Protein AF-A0A2I0TZT2-F1 (afdb_monomer_lite)

Structure (mmCIF, N/CA/C/O backbone):
data_AF-A0A2I0TZT2-F1
#
_entry.id   AF-A0A2I0TZT2-F1
#
loop_
_atom_site.group_PDB
_atom_site.id
_atom_site.type_symbol
_atom_site.label_atom_id
_atom_site.label_alt_id
_atom_site.label_comp_id
_atom_site.label_asym_id
_atom_site.label_entity_id
_atom_site.label_seq_id
_atom_site.pdbx_PDB_ins_code
_atom_site.Cartn_x
_atom_site.Cartn_y
_atom_site.Cartn_z
_atom_site.occupancy
_atom_site.B_iso_or_equiv
_atom_site.auth_seq_id
_atom_site.auth_comp_id
_atom_site.auth_asym_id
_atom_site.auth_atom_id
_atom_site.pdbx_PDB_model_num
ATOM 1 N N . MET A 1 1 ? -6.867 1.618 15.550 1.00 61.16 1 MET A N 1
ATOM 2 C CA . MET A 1 1 ? -5.486 1.141 15.367 1.00 61.16 1 MET A CA 1
ATOM 3 C C . MET A 1 1 ? -5.404 -0.245 15.937 1.00 61.16 1 MET A C 1
ATOM 5 O O . MET A 1 1 ? -4.875 -0.448 17.024 1.00 61.16 1 MET A O 1
ATOM 9 N N . SER A 1 2 ? -5.965 -1.193 15.195 1.00 72.50 2 SER A N 1
ATOM 10 C CA . SER A 1 2 ? -5.636 -2.589 15.431 1.00 72.50 2 SER A CA 1
ATOM 11 C C . SER A 1 2 ? -4.178 -2.839 15.019 1.00 72.50 2 SER A C 1
ATOM 13 O O . SER A 1 2 ? -3.725 -2.368 13.969 1.00 72.50 2 SER A O 1
ATOM 15 N N . GLN A 1 3 ? -3.441 -3.601 15.829 1.00 78.50 3 GLN A N 1
ATOM 16 C CA . GLN A 1 3 ? -2.076 -4.053 15.536 1.00 78.50 3 GLN A CA 1
ATOM 17 C C . GLN A 1 3 ? -1.976 -4.732 14.162 1.00 78.50 3 GLN A C 1
ATOM 19 O O . GLN A 1 3 ? -0.970 -4.608 13.463 1.00 78.50 3 GLN A O 1
ATOM 24 N N . GLN A 1 4 ? -3.056 -5.379 13.737 1.00 74.38 4 GLN A N 1
ATOM 25 C CA . GLN A 1 4 ? -3.124 -6.070 12.463 1.00 74.38 4 GLN A CA 1
ATOM 26 C C . GLN A 1 4 ? -3.133 -5.098 11.269 1.00 74.38 4 GLN A C 1
ATOM 28 O O . GLN A 1 4 ? -2.410 -5.307 10.296 1.00 74.38 4 GLN A O 1
ATOM 33 N N . CYS A 1 5 ? -3.854 -3.973 11.367 1.00 73.44 5 CYS A N 1
ATOM 34 C CA . CYS A 1 5 ? -3.855 -2.938 10.324 1.00 73.44 5 CYS A CA 1
ATOM 35 C C . CYS A 1 5 ? -2.471 -2.293 10.164 1.00 73.44 5 CYS A C 1
ATOM 37 O O . CYS A 1 5 ? -2.030 -2.025 9.045 1.00 73.44 5 CYS A O 1
ATOM 39 N N . ALA A 1 6 ? -1.745 -2.107 11.271 1.00 79.88 6 ALA A N 1
ATOM 40 C CA . ALA A 1 6 ? -0.375 -1.603 11.241 1.00 79.88 6 ALA A CA 1
ATOM 41 C C . ALA A 1 6 ? 0.585 -2.572 10.525 1.00 79.88 6 ALA A C 1
ATOM 43 O O . ALA A 1 6 ? 1.405 -2.144 9.709 1.00 79.88 6 ALA A O 1
ATOM 44 N N . GLN A 1 7 ? 0.470 -3.876 10.795 1.00 82.06 7 GLN A N 1
ATOM 45 C CA . GLN A 1 7 ? 1.292 -4.913 10.164 1.00 82.06 7 GLN A CA 1
ATOM 46 C C . GLN A 1 7 ? 1.024 -5.020 8.658 1.00 82.06 7 GLN A C 1
ATOM 48 O O . GLN A 1 7 ? 1.968 -5.025 7.866 1.00 82.06 7 GLN A O 1
ATOM 53 N N . VAL A 1 8 ? -0.248 -5.018 8.254 1.00 78.12 8 VAL A N 1
ATOM 54 C CA . VAL A 1 8 ? -0.655 -5.058 6.840 1.00 78.12 8 VAL A CA 1
ATOM 55 C C . VAL A 1 8 ? -0.188 -3.806 6.103 1.00 78.12 8 VAL A C 1
ATOM 57 O O . VAL A 1 8 ? 0.407 -3.904 5.029 1.00 78.12 8 VAL A O 1
ATOM 60 N N . ALA A 1 9 ? -0.371 -2.622 6.692 1.00 81.12 9 ALA A N 1
ATOM 61 C CA . ALA A 1 9 ? 0.118 -1.386 6.093 1.00 81.12 9 ALA A CA 1
ATOM 62 C C . ALA A 1 9 ? 1.646 -1.386 5.955 1.00 81.12 9 ALA A C 1
ATOM 64 O O . ALA A 1 9 ? 2.172 -0.898 4.953 1.00 81.12 9 ALA A O 1
ATOM 65 N N . LYS A 1 10 ? 2.377 -1.950 6.922 1.00 85.00 10 LYS A N 1
ATOM 66 C CA . LYS A 1 10 ? 3.834 -2.103 6.832 1.00 85.00 10 LYS A CA 1
ATOM 67 C C . LYS A 1 10 ? 4.221 -3.025 5.671 1.00 85.00 10 LYS A C 1
ATOM 69 O O . LYS A 1 10 ? 5.021 -2.611 4.836 1.00 85.00 10 LYS A O 1
ATOM 74 N N . ALA A 1 11 ? 3.604 -4.203 5.563 1.00 83.19 11 ALA A N 1
ATOM 75 C CA . ALA A 1 11 ? 3.848 -5.146 4.469 1.00 83.19 11 ALA A CA 1
ATOM 76 C C . ALA A 1 11 ? 3.529 -4.534 3.094 1.00 83.19 11 ALA A C 1
ATOM 78 O O . ALA A 1 11 ? 4.342 -4.608 2.172 1.00 83.19 11 ALA A O 1
ATOM 79 N N . ALA A 1 12 ? 2.392 -3.845 2.973 1.00 82.38 12 ALA A N 1
ATOM 80 C CA . ALA A 1 12 ? 1.993 -3.179 1.740 1.00 82.38 12 ALA A CA 1
ATOM 81 C C . ALA A 1 12 ? 2.954 -2.047 1.346 1.00 82.38 12 ALA A C 1
ATOM 83 O O . ALA A 1 12 ? 3.325 -1.929 0.179 1.00 82.38 12 ALA A O 1
ATOM 84 N N . ASN A 1 13 ? 3.423 -1.242 2.305 1.00 83.75 13 ASN A N 1
ATOM 85 C CA . ASN A 1 13 ? 4.428 -0.214 2.027 1.00 83.75 13 ASN A CA 1
ATOM 86 C C . ASN A 1 13 ? 5.780 -0.824 1.613 1.00 83.75 13 ASN A C 1
ATOM 88 O O . ASN A 1 13 ? 6.422 -0.293 0.707 1.00 83.75 13 ASN A O 1
ATOM 92 N N . SER A 1 14 ? 6.198 -1.940 2.217 1.00 84.38 14 SER A N 1
ATOM 93 C CA . SER A 1 14 ? 7.405 -2.671 1.805 1.00 84.38 14 SER A CA 1
ATOM 94 C C . SER A 1 14 ? 7.284 -3.232 0.384 1.00 84.38 14 SER A C 1
ATOM 96 O O . SER A 1 14 ? 8.217 -3.086 -0.406 1.00 84.38 14 SER A O 1
ATOM 98 N N . MET A 1 15 ? 6.128 -3.795 0.016 1.00 80.12 15 MET A N 1
ATOM 99 C CA . MET A 1 15 ? 5.862 -4.244 -1.357 1.00 80.12 15 MET A CA 1
ATOM 100 C C . MET A 1 15 ? 5.884 -3.079 -2.350 1.00 80.12 15 MET A C 1
ATOM 102 O O . MET A 1 15 ? 6.535 -3.171 -3.387 1.00 80.12 15 MET A O 1
ATOM 106 N N . LEU A 1 16 ? 5.250 -1.950 -2.014 1.00 79.31 16 LEU A N 1
ATOM 107 C CA . LEU A 1 16 ? 5.287 -0.744 -2.847 1.00 79.31 16 LEU A CA 1
ATOM 108 C C . LEU A 1 16 ? 6.717 -0.223 -3.048 1.00 79.31 16 LEU A C 1
ATOM 110 O O . LEU A 1 16 ? 7.068 0.196 -4.151 1.00 79.31 16 LEU A O 1
ATOM 114 N N . ALA A 1 17 ? 7.557 -0.269 -2.012 1.00 83.38 17 ALA A N 1
ATOM 115 C CA . ALA A 1 17 ? 8.965 0.104 -2.122 1.00 83.38 17 ALA A CA 1
ATOM 116 C C . ALA A 1 17 ? 9.752 -0.866 -3.020 1.00 83.38 17 ALA A C 1
ATOM 118 O O . ALA A 1 17 ? 10.528 -0.415 -3.861 1.00 83.38 17 ALA A O 1
ATOM 119 N N . CYS A 1 18 ? 9.515 -2.176 -2.893 1.00 79.69 18 CYS A N 1
ATOM 120 C CA . CYS A 1 18 ? 10.120 -3.200 -3.749 1.00 79.69 18 CYS A CA 1
ATOM 121 C C . CYS A 1 18 ? 9.736 -3.011 -5.224 1.00 79.69 18 CYS A C 1
ATOM 123 O O . CYS A 1 18 ? 10.602 -3.029 -6.100 1.00 79.69 18 CYS A O 1
ATOM 125 N N . ILE A 1 19 ? 8.459 -2.734 -5.499 1.00 73.81 19 ILE A N 1
ATOM 126 C CA . ILE A 1 19 ? 7.960 -2.438 -6.847 1.00 73.81 19 ILE A CA 1
ATOM 127 C C . ILE A 1 19 ? 8.630 -1.182 -7.394 1.00 73.81 19 ILE A C 1
ATOM 129 O O . ILE A 1 19 ? 9.161 -1.210 -8.498 1.00 73.81 19 ILE A O 1
ATOM 133 N N . ARG A 1 20 ? 8.682 -0.097 -6.614 1.00 75.12 20 ARG A N 1
ATOM 134 C CA . ARG A 1 20 ? 9.347 1.146 -7.027 1.00 75.12 20 ARG A CA 1
ATOM 135 C C . ARG A 1 20 ? 10.825 0.930 -7.365 1.00 75.12 20 ARG A C 1
ATOM 137 O O . ARG A 1 20 ? 11.309 1.492 -8.339 1.00 75.12 20 ARG A O 1
ATOM 144 N N . ASN A 1 21 ? 11.534 0.123 -6.581 1.00 77.00 21 ASN A N 1
ATOM 145 C CA . ASN A 1 21 ? 12.937 -0.194 -6.848 1.00 77.00 21 ASN A CA 1
ATOM 146 C C . ASN A 1 21 ? 13.081 -1.107 -8.075 1.00 77.00 21 ASN A C 1
ATOM 148 O O . ASN A 1 21 ? 13.997 -0.929 -8.869 1.00 77.00 21 ASN A O 1
ATOM 152 N N . SER A 1 22 ? 12.141 -2.032 -8.273 1.00 69.56 22 SER A N 1
ATOM 153 C CA . SER A 1 22 ? 12.079 -2.875 -9.470 1.00 69.56 22 SER A CA 1
ATOM 154 C C . SER A 1 22 ? 11.763 -2.059 -10.724 1.00 69.56 22 SER A C 1
ATOM 156 O O . SER A 1 22 ? 12.270 -2.375 -11.787 1.00 69.56 22 SER A O 1
ATOM 158 N N . MET A 1 23 ? 11.001 -0.965 -10.621 1.00 64.25 23 MET A N 1
ATOM 159 C CA . MET A 1 23 ? 10.774 -0.024 -11.731 1.00 64.25 23 MET A CA 1
ATOM 160 C C . MET A 1 23 ? 12.040 0.710 -12.163 1.00 64.25 23 MET A C 1
ATOM 162 O O . MET A 1 23 ? 12.124 1.133 -13.311 1.00 64.25 23 MET A O 1
ATOM 166 N N . ALA A 1 24 ? 13.011 0.876 -11.264 1.00 67.44 24 ALA A N 1
ATOM 167 C CA . ALA A 1 24 ? 14.302 1.451 -11.618 1.00 67.44 24 ALA A CA 1
ATOM 168 C C . ALA A 1 24 ? 15.206 0.443 -12.352 1.00 67.44 24 ALA A C 1
ATOM 170 O O . ALA A 1 24 ? 16.127 0.863 -13.044 1.00 67.44 24 ALA A O 1
ATOM 171 N N . SER A 1 25 ? 14.956 -0.867 -12.211 1.00 67.19 25 SER A N 1
ATOM 172 C CA . SER A 1 25 ? 15.820 -1.934 -12.738 1.00 67.19 25 SER A CA 1
ATOM 173 C C . SER A 1 25 ? 15.190 -2.817 -13.823 1.00 67.19 25 SER A C 1
ATOM 175 O O . SER A 1 25 ? 15.921 -3.498 -14.538 1.00 67.19 25 SER A O 1
ATOM 177 N N . ARG A 1 26 ? 13.858 -2.840 -13.968 1.00 64.81 26 ARG A N 1
ATOM 178 C CA . ARG A 1 26 ? 13.112 -3.703 -14.902 1.00 64.81 26 ARG A CA 1
ATOM 179 C C . ARG A 1 26 ? 12.052 -2.948 -15.703 1.00 64.81 26 ARG A C 1
ATOM 181 O O . ARG A 1 26 ? 11.585 -1.882 -15.306 1.00 64.81 26 ARG A O 1
ATOM 188 N N . SER A 1 27 ? 11.665 -3.535 -16.840 1.00 64.50 27 SER A N 1
ATOM 189 C CA . SER A 1 27 ? 10.750 -2.925 -17.804 1.00 64.50 27 SER A CA 1
ATOM 190 C C . SER A 1 27 ? 9.303 -2.854 -17.302 1.00 64.50 27 SER A C 1
ATOM 192 O O . SER A 1 27 ? 8.808 -3.696 -16.543 1.00 64.50 27 SER A O 1
ATOM 194 N N . ARG A 1 28 ? 8.615 -1.797 -17.737 1.00 65.25 28 ARG A N 1
ATOM 195 C CA . ARG A 1 28 ? 7.265 -1.417 -17.305 1.00 65.25 28 ARG A CA 1
ATOM 196 C C . ARG A 1 28 ? 6.218 -2.491 -17.594 1.00 65.25 28 ARG A C 1
ATOM 198 O O . ARG A 1 28 ? 5.242 -2.597 -16.849 1.00 65.25 28 ARG A O 1
ATOM 205 N N . GLU A 1 29 ? 6.440 -3.285 -18.642 1.00 64.62 29 GLU A N 1
ATOM 206 C CA . GLU A 1 29 ? 5.521 -4.332 -19.090 1.00 64.62 29 GLU A CA 1
ATOM 207 C C . GLU A 1 29 ? 5.433 -5.502 -18.105 1.00 64.62 29 GLU A C 1
ATOM 209 O O . GLU A 1 29 ? 4.408 -6.170 -18.056 1.00 64.62 29 GLU A O 1
ATOM 214 N N . VAL A 1 30 ? 6.461 -5.731 -17.280 1.00 67.00 30 VAL A N 1
ATOM 215 C CA . VAL A 1 30 ? 6.449 -6.796 -16.259 1.00 67.00 30 VAL A CA 1
ATOM 216 C C . VAL A 1 30 ? 5.847 -6.298 -14.944 1.00 67.00 30 VAL A C 1
ATOM 218 O O . VAL A 1 30 ? 5.214 -7.050 -14.204 1.00 67.00 30 VAL A O 1
ATOM 221 N N . ILE A 1 31 ? 5.993 -5.004 -14.657 1.00 70.44 31 ILE A N 1
ATOM 222 C CA . ILE A 1 31 ? 5.621 -4.424 -13.363 1.00 70.44 31 ILE A CA 1
ATOM 223 C C . ILE A 1 31 ? 4.123 -4.144 -13.259 1.00 70.44 31 ILE A C 1
ATOM 225 O O . ILE A 1 31 ? 3.535 -4.384 -12.204 1.00 70.44 31 ILE A O 1
ATOM 229 N N . MET A 1 32 ? 3.485 -3.676 -14.334 1.00 69.75 32 MET A N 1
ATOM 230 C CA . MET A 1 32 ? 2.041 -3.405 -14.325 1.00 69.75 32 MET A CA 1
ATOM 231 C C . MET A 1 32 ? 1.175 -4.657 -14.097 1.00 69.75 32 MET A C 1
ATOM 233 O O . MET A 1 32 ? 0.271 -4.602 -13.250 1.00 69.75 32 MET A O 1
ATOM 237 N N . PRO A 1 33 ? 1.442 -5.798 -14.765 1.00 73.75 33 PRO A N 1
ATOM 238 C CA . PRO A 1 33 ? 0.739 -7.047 -14.485 1.00 73.75 33 PRO A CA 1
ATOM 239 C C . PRO A 1 33 ? 0.996 -7.541 -13.061 1.00 73.75 33 PRO A C 1
ATOM 241 O O . PRO A 1 33 ? 0.060 -7.933 -12.370 1.00 73.75 33 PRO A O 1
ATOM 244 N 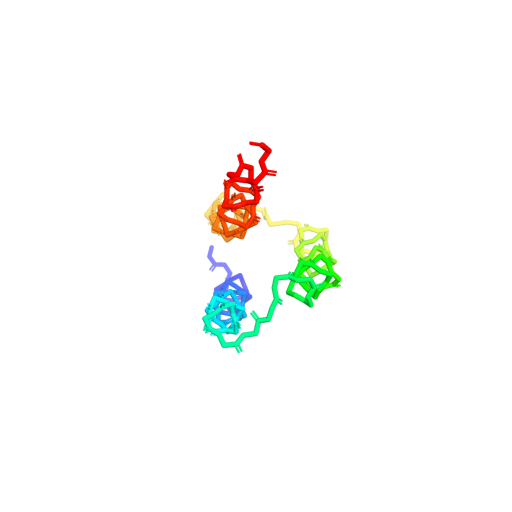N . MET A 1 34 ? 2.242 -7.452 -12.585 1.00 71.94 34 MET A N 1
ATOM 245 C CA . MET A 1 34 ? 2.629 -7.908 -11.249 1.00 71.94 34 MET A CA 1
ATOM 246 C C . MET A 1 34 ? 1.964 -7.083 -10.134 1.00 71.94 34 MET A C 1
ATOM 248 O O . MET A 1 34 ? 1.456 -7.645 -9.165 1.00 71.94 34 MET A O 1
ATOM 252 N N . TYR A 1 35 ? 1.889 -5.758 -10.293 1.00 72.06 35 TYR A N 1
ATOM 253 C CA . TYR A 1 35 ? 1.147 -4.877 -9.388 1.00 72.06 35 TYR A CA 1
ATOM 254 C C . TYR A 1 35 ? -0.346 -5.237 -9.362 1.00 72.06 35 TYR A C 1
ATOM 256 O O . TYR A 1 35 ? -0.924 -5.403 -8.288 1.00 72.06 35 TYR A O 1
ATOM 264 N N . SER A 1 36 ? -0.970 -5.397 -10.532 1.00 71.44 36 SER A N 1
ATOM 265 C CA . SER A 1 36 ? -2.407 -5.683 -10.620 1.00 71.44 36 SER A CA 1
ATOM 266 C C . SER A 1 36 ? -2.764 -7.062 -10.066 1.00 71.44 36 SER A C 1
ATOM 268 O O . SER A 1 36 ? -3.796 -7.196 -9.414 1.00 71.44 36 SER A O 1
ATOM 270 N N . ALA A 1 37 ? -1.909 -8.064 -10.277 1.00 77.00 37 ALA A N 1
ATOM 271 C CA . ALA A 1 37 ? -2.130 -9.430 -9.815 1.00 77.00 37 ALA A CA 1
ATOM 272 C C . ALA A 1 37 ? -1.890 -9.612 -8.308 1.00 77.00 37 ALA A C 1
ATOM 274 O O . ALA A 1 37 ? 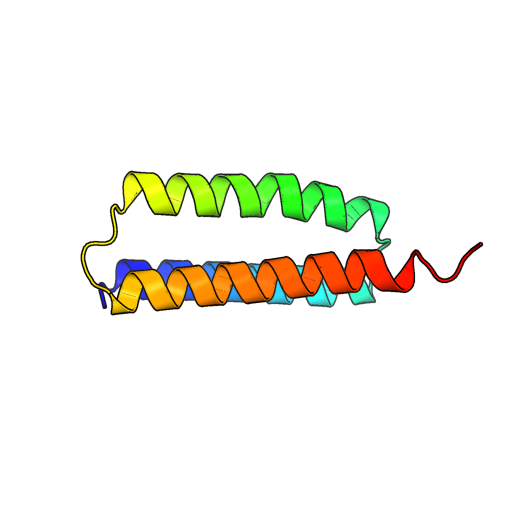-2.544 -10.447 -7.696 1.00 77.00 37 ALA A O 1
ATOM 275 N N . LEU A 1 38 ? -0.975 -8.851 -7.694 1.00 71.81 38 LEU A N 1
ATOM 276 C CA . LEU A 1 38 ? -0.633 -9.027 -6.275 1.00 71.81 38 LEU A CA 1
ATOM 277 C C . LEU A 1 38 ? -1.333 -8.025 -5.356 1.00 71.81 38 LEU A C 1
ATOM 279 O O . LEU A 1 38 ? -1.899 -8.410 -4.336 1.00 71.81 38 LEU A O 1
ATOM 283 N N . LEU A 1 39 ? -1.311 -6.732 -5.690 1.00 71.06 39 LEU A N 1
ATOM 284 C CA . LEU A 1 39 ? -1.808 -5.693 -4.781 1.00 71.06 39 LEU A CA 1
ATOM 285 C C . LEU A 1 39 ? -3.329 -5.565 -4.804 1.00 71.06 39 LEU A C 1
ATOM 287 O O . LEU A 1 39 ? -3.924 -5.287 -3.763 1.00 71.06 3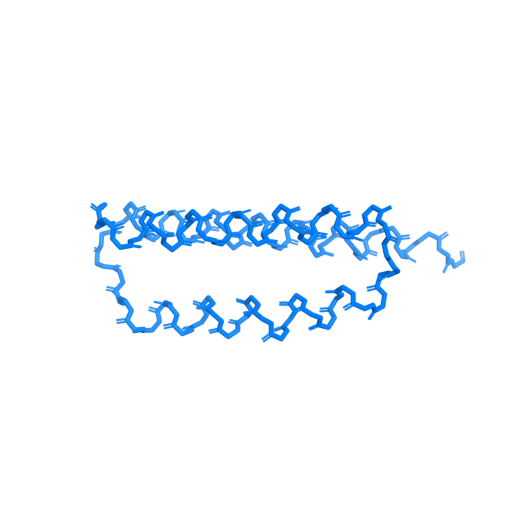9 LEU A O 1
ATOM 291 N N . ARG A 1 40 ? -3.963 -5.775 -5.962 1.00 73.94 40 ARG A N 1
ATOM 292 C CA . ARG A 1 40 ? -5.418 -5.633 -6.114 1.00 73.94 40 ARG A CA 1
ATOM 293 C C . ARG A 1 40 ? -6.184 -6.694 -5.310 1.00 73.94 40 ARG A C 1
ATOM 295 O O . ARG A 1 40 ? -7.009 -6.289 -4.492 1.00 73.94 40 ARG A O 1
ATOM 302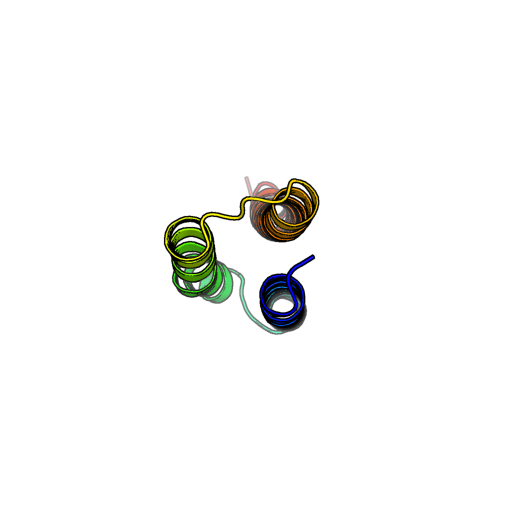 N N . PRO A 1 41 ? -5.853 -8.001 -5.402 1.00 73.06 41 PRO A N 1
ATOM 303 C CA . PRO A 1 41 ? -6.525 -9.022 -4.600 1.00 73.06 41 PRO A CA 1
ATOM 304 C C . PRO A 1 41 ? -6.216 -8.880 -3.113 1.00 73.06 41 PRO A C 1
ATOM 306 O O . PRO A 1 41 ? -7.100 -9.066 -2.285 1.00 73.06 41 PRO A O 1
ATOM 309 N N . TYR A 1 42 ? -4.981 -8.501 -2.764 1.00 69.62 42 TYR A N 1
ATOM 310 C CA . TYR A 1 42 ? -4.581 -8.332 -1.369 1.00 69.62 42 TYR A CA 1
ATOM 311 C C . TYR A 1 42 ? -5.361 -7.200 -0.693 1.00 69.62 42 TYR A C 1
ATOM 313 O O . TYR A 1 42 ? -5.896 -7.382 0.395 1.00 69.62 42 TYR A O 1
ATOM 321 N N . LEU A 1 43 ? -5.495 -6.047 -1.354 1.00 68.38 43 LEU A N 1
ATOM 322 C CA . LEU A 1 43 ? -6.243 -4.914 -0.808 1.00 68.38 43 LEU A CA 1
ATOM 323 C C . LEU A 1 43 ? -7.755 -5.175 -0.774 1.00 68.38 43 LEU A C 1
ATOM 325 O O . LEU A 1 43 ? -8.393 -4.843 0.222 1.00 68.38 43 LEU A O 1
ATOM 329 N N . GLU A 1 44 ? -8.332 -5.792 -1.809 1.00 71.25 44 GLU A N 1
ATOM 330 C CA . GLU A 1 44 ? -9.767 -6.116 -1.842 1.00 71.25 44 GLU A CA 1
ATOM 331 C C . GLU A 1 44 ? -10.151 -7.200 -0.827 1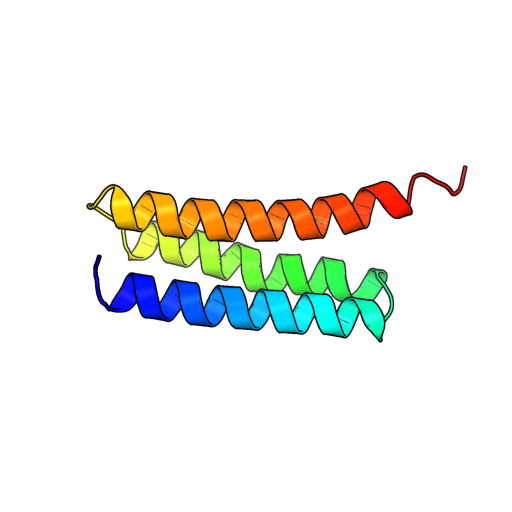.00 71.25 44 GLU A C 1
ATOM 333 O O . GLU A 1 44 ? -11.168 -7.068 -0.140 1.00 71.2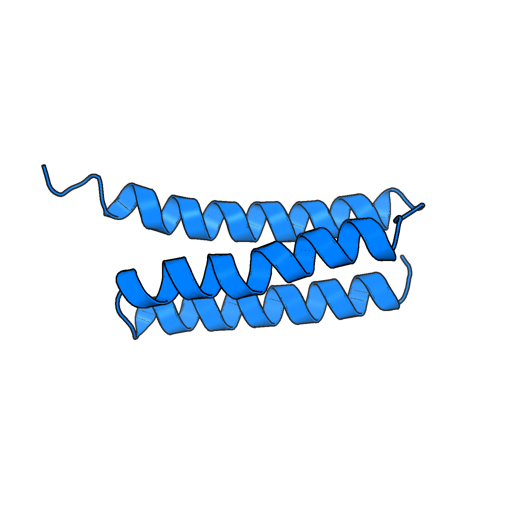5 44 GLU A O 1
ATOM 338 N N . TYR A 1 45 ? -9.319 -8.236 -0.673 1.00 69.38 45 TYR A N 1
ATOM 339 C CA . TYR A 1 45 ? -9.496 -9.254 0.362 1.00 69.38 45 TYR A CA 1
ATOM 340 C C . TYR A 1 45 ? -9.345 -8.648 1.758 1.00 69.38 45 TYR A C 1
ATOM 342 O O . TYR A 1 45 ? -10.179 -8.891 2.630 1.00 69.38 45 TYR A O 1
ATOM 350 N N . CYS A 1 46 ? -8.331 -7.800 1.967 1.00 68.19 46 CYS A N 1
ATOM 351 C CA . CYS A 1 46 ? -8.131 -7.133 3.247 1.00 68.19 46 CYS A CA 1
ATOM 352 C C . CYS A 1 46 ? -9.321 -6.236 3.624 1.00 68.19 46 CYS A C 1
ATOM 354 O O . CYS A 1 46 ? -9.764 -6.255 4.764 1.00 68.19 46 CYS A O 1
ATOM 356 N N . VAL A 1 47 ? -9.901 -5.478 2.695 1.00 65.81 47 VAL A N 1
ATOM 357 C CA . VAL A 1 47 ? -11.042 -4.608 3.030 1.00 65.81 47 VAL A CA 1
ATOM 358 C C . VAL A 1 47 ? -12.295 -5.419 3.398 1.00 65.81 47 VAL A C 1
ATOM 360 O O . VAL A 1 47 ? -13.001 -5.039 4.331 1.00 65.81 47 VAL A O 1
ATOM 363 N N . LYS A 1 48 ? -12.549 -6.557 2.733 1.00 66.94 48 LYS A N 1
ATOM 364 C CA . LYS A 1 48 ? -13.701 -7.430 3.036 1.00 66.94 48 LYS A CA 1
ATOM 365 C C . LYS A 1 48 ? -13.527 -8.263 4.305 1.00 66.94 48 LYS A C 1
ATOM 367 O O . LYS A 1 48 ? -14.465 -8.354 5.087 1.00 66.94 48 LYS A O 1
ATOM 372 N N . PHE A 1 49 ? -12.356 -8.864 4.515 1.00 62.50 49 PHE A N 1
ATOM 373 C CA . PHE A 1 49 ? -12.102 -9.723 5.677 1.00 62.50 49 PHE A CA 1
ATOM 374 C C . PHE A 1 49 ? -12.002 -8.921 6.978 1.00 62.50 49 PHE A C 1
ATOM 376 O O . PHE A 1 49 ? -12.443 -9.380 8.026 1.00 62.50 49 PHE A O 1
ATOM 383 N N . TRP A 1 50 ? -11.421 -7.719 6.919 1.00 67.56 50 TRP A N 1
ATOM 384 C CA . TRP A 1 50 ? -11.118 -6.952 8.125 1.00 67.56 50 TRP A CA 1
ATOM 385 C C . TRP A 1 50 ? -12.258 -6.045 8.584 1.00 67.56 50 TRP A C 1
ATOM 387 O O . TRP A 1 50 ? -12.181 -5.572 9.716 1.00 67.56 50 TRP A O 1
ATOM 397 N N . ALA A 1 51 ? -13.257 -5.782 7.722 1.00 66.44 51 ALA A N 1
ATOM 398 C CA . ALA A 1 51 ? -14.392 -4.882 7.968 1.00 66.44 51 ALA A CA 1
ATOM 399 C C . ALA A 1 51 ? -14.024 -3.722 8.920 1.00 66.44 51 ALA A C 1
ATOM 401 O O . ALA A 1 51 ? -14.596 -3.608 10.003 1.00 66.44 51 ALA A O 1
ATOM 402 N N . PRO A 1 52 ? -12.992 -2.918 8.590 1.00 67.56 52 PRO A N 1
ATOM 403 C CA . PRO A 1 52 ? -12.323 -2.067 9.566 1.00 67.56 52 PRO A CA 1
ATOM 404 C C . PRO A 1 52 ? -13.308 -1.073 10.193 1.00 67.56 52 PRO A C 1
ATOM 406 O O . PRO A 1 52 ? -13.730 -0.111 9.561 1.00 67.56 52 PRO A O 1
ATOM 409 N N . HIS A 1 53 ? -13.667 -1.308 11.456 1.00 68.38 53 HIS A N 1
ATOM 410 C CA . HIS A 1 53 ? -14.683 -0.528 12.172 1.00 68.38 53 HIS A CA 1
ATOM 411 C C . HIS A 1 53 ? -14.170 0.838 12.654 1.00 68.38 53 HIS A C 1
ATOM 413 O O . HIS A 1 53 ? -14.952 1.743 12.940 1.00 68.38 53 HIS A O 1
ATOM 419 N N . TYR A 1 54 ? -12.848 1.011 12.744 1.00 74.00 54 TYR A N 1
ATOM 420 C CA . TYR A 1 54 ? -12.232 2.248 13.210 1.00 74.00 54 TYR A CA 1
ATOM 421 C C . TYR A 1 54 ? -11.810 3.135 12.040 1.00 74.00 54 TYR A C 1
ATOM 423 O O . TYR A 1 54 ? -10.992 2.743 11.209 1.00 74.00 54 TYR A O 1
ATOM 431 N N . LYS A 1 55 ? -12.262 4.394 12.055 1.00 79.31 55 LYS A N 1
ATOM 432 C CA . LYS A 1 55 ? -11.936 5.410 11.038 1.00 79.31 55 LYS A CA 1
ATOM 433 C C . LYS A 1 55 ? -10.430 5.542 10.752 1.00 79.31 55 LYS A C 1
ATOM 435 O O . LYS A 1 55 ? -10.032 5.678 9.603 1.00 79.31 55 LYS A O 1
ATOM 440 N N . LYS A 1 56 ? -9.585 5.412 11.783 1.00 79.69 56 LYS A N 1
ATOM 441 C CA . LYS A 1 56 ? -8.114 5.450 11.650 1.00 79.69 56 LYS A CA 1
ATOM 442 C C . LYS A 1 56 ? -7.550 4.304 10.799 1.00 79.69 56 LYS A C 1
ATOM 444 O O . LYS A 1 56 ? -6.562 4.497 10.097 1.00 79.69 56 LYS A O 1
ATOM 449 N N . ASP A 1 57 ? -8.161 3.125 10.871 1.00 77.69 57 ASP A N 1
ATOM 450 C CA . ASP A 1 57 ? -7.711 1.939 10.137 1.00 77.69 57 ASP A CA 1
ATOM 451 C C . ASP A 1 57 ? -8.143 2.036 8.659 1.00 77.69 57 ASP A C 1
ATOM 453 O O . ASP A 1 57 ? -7.361 1.717 7.763 1.00 77.69 57 ASP A O 1
ATOM 457 N N . ILE A 1 58 ? -9.327 2.608 8.402 1.00 78.81 58 ILE A N 1
ATOM 458 C CA . ILE A 1 58 ? -9.800 2.971 7.055 1.00 78.81 58 ILE A CA 1
ATOM 459 C C . ILE A 1 58 ? -8.856 3.995 6.405 1.00 78.81 58 ILE A C 1
ATOM 461 O O . ILE A 1 58 ? -8.353 3.761 5.307 1.00 78.81 58 ILE A O 1
ATOM 465 N N . GLU A 1 59 ? -8.546 5.097 7.096 1.00 84.75 59 GLU A N 1
ATOM 466 C CA . GLU A 1 59 ? -7.659 6.154 6.580 1.00 84.75 59 GLU A CA 1
ATOM 467 C C . GLU A 1 59 ? -6.254 5.631 6.235 1.00 84.75 59 GLU A C 1
ATOM 469 O O . GLU A 1 59 ? -5.638 6.054 5.251 1.00 84.75 59 GLU A O 1
ATOM 474 N N . LEU A 1 60 ? -5.736 4.683 7.022 1.00 82.75 60 LEU A N 1
ATOM 475 C CA . LEU A 1 60 ? -4.444 4.048 6.772 1.00 82.75 60 LEU A CA 1
ATOM 476 C C . LEU A 1 60 ? -4.462 3.222 5.478 1.00 82.75 60 LEU A C 1
ATOM 478 O O . LEU A 1 60 ? -3.559 3.361 4.646 1.00 82.75 60 LEU A O 1
ATOM 482 N N . LEU A 1 61 ? -5.488 2.387 5.302 1.00 78.50 61 LEU A N 1
ATOM 483 C CA . LEU A 1 61 ? -5.655 1.553 4.111 1.00 78.50 61 LEU A CA 1
ATOM 484 C C . LEU A 1 61 ? -5.881 2.406 2.857 1.00 78.50 61 LEU A C 1
ATOM 486 O O . LEU A 1 61 ? -5.233 2.170 1.833 1.00 78.50 61 LEU A O 1
ATOM 490 N N . GLU A 1 62 ? -6.688 3.464 2.951 1.00 82.62 62 GLU A N 1
ATOM 491 C CA . GLU A 1 62 ? -6.859 4.428 1.860 1.00 82.62 62 GLU A CA 1
ATOM 492 C C . GLU A 1 62 ? -5.541 5.107 1.483 1.00 82.62 62 GLU A C 1
ATOM 494 O O . GLU A 1 62 ? -5.254 5.328 0.305 1.00 82.62 62 GLU A O 1
ATOM 499 N N . ARG A 1 63 ? -4.702 5.452 2.466 1.00 85.38 63 ARG A N 1
ATOM 500 C CA . ARG A 1 63 ? -3.402 6.079 2.196 1.00 85.38 63 ARG A CA 1
ATOM 501 C C . ARG A 1 63 ? -2.474 5.136 1.436 1.00 85.38 63 ARG A C 1
ATOM 503 O O . ARG A 1 63 ? -1.747 5.590 0.546 1.00 85.38 63 ARG A O 1
ATOM 510 N N . VAL A 1 64 ? -2.501 3.847 1.767 1.00 81.94 64 VAL A N 1
ATOM 511 C CA . VAL A 1 64 ? -1.766 2.807 1.036 1.00 81.94 64 VAL A CA 1
ATOM 512 C C . VAL A 1 64 ? -2.304 2.686 -0.390 1.00 81.94 64 VAL A C 1
ATOM 514 O O . VAL A 1 64 ? -1.514 2.774 -1.330 1.00 81.94 64 VAL A O 1
ATOM 517 N N . GLN A 1 65 ? -3.626 2.609 -0.571 1.00 79.31 65 GLN A N 1
ATOM 518 C CA . GLN A 1 65 ? -4.258 2.600 -1.895 1.00 79.31 65 GLN A CA 1
ATOM 519 C C . GLN A 1 65 ? -3.878 3.830 -2.728 1.00 79.31 65 GLN A C 1
ATOM 521 O O . GLN A 1 65 ? -3.437 3.688 -3.864 1.00 79.31 65 GLN A O 1
ATOM 526 N N . ARG A 1 66 ? -3.950 5.046 -2.171 1.00 84.31 66 ARG A N 1
ATOM 527 C CA . ARG A 1 66 ? -3.584 6.278 -2.895 1.00 84.31 66 ARG A CA 1
ATOM 528 C C . ARG A 1 66 ? -2.122 6.282 -3.335 1.00 84.31 66 ARG A C 1
ATOM 530 O O . ARG A 1 66 ? -1.819 6.762 -4.427 1.00 84.31 66 ARG A O 1
ATOM 537 N N . ARG A 1 67 ? -1.202 5.779 -2.503 1.00 82.69 67 ARG A N 1
ATOM 538 C CA . ARG A 1 67 ? 0.218 5.639 -2.878 1.00 82.69 67 ARG A CA 1
ATOM 539 C C . ARG A 1 67 ? 0.392 4.654 -4.027 1.00 82.69 67 ARG A C 1
ATOM 541 O O . ARG A 1 67 ? 1.140 4.942 -4.957 1.00 82.69 67 ARG A O 1
ATOM 548 N N . ALA A 1 68 ? -0.331 3.546 -3.969 1.00 77.25 68 ALA A N 1
ATOM 549 C CA . ALA A 1 68 ? -0.333 2.516 -4.989 1.00 77.25 68 ALA A CA 1
ATOM 550 C C . ALA A 1 68 ? -0.866 3.071 -6.333 1.00 77.25 68 ALA A C 1
ATOM 552 O O . ALA A 1 68 ? -0.175 3.009 -7.348 1.00 77.25 68 ALA A O 1
ATOM 553 N N . THR A 1 69 ? -2.001 3.779 -6.325 1.00 78.81 69 THR A N 1
ATOM 554 C CA . THR A 1 69 ? -2.569 4.432 -7.520 1.00 78.81 69 THR A CA 1
ATOM 555 C C . THR A 1 69 ? -1.669 5.532 -8.087 1.00 78.81 69 THR A C 1
ATOM 557 O O . THR A 1 69 ? -1.570 5.679 -9.303 1.00 78.81 69 THR A O 1
ATOM 560 N N . LYS A 1 70 ? -0.975 6.312 -7.244 1.00 81.81 70 LYS A N 1
ATOM 561 C CA . LYS A 1 70 ? 0.004 7.308 -7.721 1.00 81.81 70 LYS A CA 1
ATOM 562 C C . LYS A 1 70 ? 1.191 6.659 -8.432 1.00 81.81 70 LYS A C 1
ATOM 564 O O . LYS A 1 70 ? 1.667 7.216 -9.416 1.00 81.81 70 LYS A O 1
ATOM 569 N N . LEU A 1 71 ? 1.644 5.501 -7.952 1.00 74.44 71 LEU A N 1
ATOM 570 C CA . LEU A 1 71 ? 2.681 4.706 -8.608 1.00 74.44 71 LEU A CA 1
ATOM 571 C C . LEU A 1 71 ? 2.220 4.257 -10.000 1.00 74.44 71 LEU A C 1
ATOM 573 O O . LEU A 1 71 ? 2.914 4.530 -10.972 1.00 74.44 71 LEU A O 1
ATOM 577 N N . VAL A 1 72 ? 1.013 3.697 -10.111 1.00 71.75 72 VAL A N 1
ATOM 578 C CA . VAL A 1 72 ? 0.395 3.293 -11.392 1.00 71.75 72 VAL A CA 1
ATOM 579 C C . VAL A 1 72 ? 0.216 4.476 -12.348 1.00 71.75 72 VAL A C 1
ATOM 581 O O . VAL A 1 72 ? 0.608 4.391 -13.502 1.00 71.75 72 VAL A O 1
ATOM 584 N N . ARG A 1 73 ? -0.274 5.628 -11.878 1.00 74.62 73 ARG A N 1
ATOM 585 C CA . ARG A 1 73 ? -0.407 6.828 -12.726 1.00 74.62 73 ARG A CA 1
ATOM 586 C C . ARG A 1 73 ? 0.939 7.392 -13.173 1.00 74.62 73 ARG A C 1
ATOM 588 O O . ARG A 1 73 ? 1.081 7.839 -14.308 1.00 74.62 73 ARG A O 1
ATOM 595 N N . GLY A 1 74 ? 1.949 7.344 -12.305 1.00 72.31 74 GLY A N 1
ATOM 596 C CA . GLY A 1 74 ? 3.335 7.614 -12.691 1.00 72.31 74 GLY A CA 1
ATOM 597 C C . GLY A 1 74 ? 3.839 6.628 -13.751 1.00 72.31 74 GLY A C 1
ATOM 598 O O . GLY A 1 74 ? 4.686 6.989 -14.563 1.00 72.31 74 GLY A O 1
ATOM 599 N N . LEU A 1 75 ? 3.278 5.412 -13.789 1.00 66.12 75 LEU A N 1
ATOM 600 C CA . LEU A 1 75 ? 3.477 4.420 -14.843 1.00 66.12 75 LEU A CA 1
ATOM 601 C C . LEU A 1 75 ? 2.637 4.658 -16.120 1.00 66.12 75 LEU A C 1
ATOM 603 O O . LEU A 1 75 ? 2.976 4.121 -17.163 1.00 66.12 75 LEU A O 1
ATOM 607 N N . GLU A 1 76 ? 1.587 5.469 -16.108 1.00 64.88 76 GLU A N 1
ATOM 608 C CA . GLU A 1 76 ? 0.805 5.779 -17.320 1.00 64.88 76 GLU A CA 1
ATOM 609 C C . GLU A 1 76 ? 1.273 7.080 -17.989 1.00 64.88 76 GLU A C 1
ATOM 611 O O . GLU A 1 76 ? 1.387 7.162 -19.214 1.00 64.88 76 GLU A O 1
ATOM 616 N N . ASN A 1 77 ? 1.649 8.088 -17.200 1.00 60.28 77 ASN A N 1
ATOM 617 C CA . ASN A 1 77 ? 1.969 9.421 -17.721 1.00 60.28 77 ASN A CA 1
ATOM 618 C C . ASN A 1 77 ? 3.306 9.483 -18.482 1.00 60.28 77 ASN A C 1
ATOM 620 O O . ASN A 1 77 ? 3.435 10.254 -19.425 1.00 60.28 77 ASN A O 1
ATOM 624 N N . SER A 1 78 ? 4.298 8.649 -18.149 1.00 52.53 78 SER A N 1
ATOM 625 C CA . SER A 1 78 ? 5.543 8.567 -18.948 1.00 52.53 78 SER A CA 1
ATOM 626 C C . SER A 1 78 ? 5.397 7.725 -20.223 1.00 52.53 78 SER A C 1
ATOM 628 O O . SER A 1 78 ? 6.322 7.683 -21.026 1.00 52.53 78 SER A O 1
ATOM 630 N N . SER A 1 79 ? 4.259 7.044 -20.417 1.00 48.66 79 SER A N 1
ATOM 631 C CA . SER A 1 79 ? 3.938 6.334 -21.672 1.00 48.66 79 SER A CA 1
ATOM 632 C C . SER A 1 79 ? 3.275 7.262 -22.686 1.00 48.66 79 SER A C 1
ATOM 634 O O . SER A 1 79 ? 3.407 7.037 -23.880 1.00 48.66 79 SER A O 1
ATOM 636 N N . MET A 1 80 ? 2.648 8.348 -22.227 1.00 44.41 80 MET A N 1
ATOM 637 C CA . MET A 1 80 ? 1.923 9.312 -23.062 1.00 44.41 80 MET A CA 1
ATOM 638 C C . MET A 1 80 ? 2.837 10.355 -23.743 1.00 44.41 80 MET A C 1
ATOM 640 O O . MET A 1 80 ? 2.364 11.378 -24.222 1.00 44.41 80 MET A O 1
ATOM 644 N N . ARG A 1 81 ? 4.159 10.119 -23.770 1.00 40.59 81 ARG A N 1
ATOM 645 C CA . ARG A 1 81 ? 5.162 10.971 -24.444 1.00 40.59 81 ARG A CA 1
ATOM 646 C C . ARG A 1 81 ? 5.793 10.302 -25.676 1.00 40.59 81 ARG A C 1
ATOM 648 O O . ARG A 1 81 ? 6.822 10.758 -26.162 1.00 40.59 81 ARG A O 1
ATOM 655 N N . ARG A 1 82 ? 5.198 9.202 -26.146 1.00 42.28 82 ARG A N 1
ATOM 656 C CA . ARG A 1 82 ? 5.479 8.590 -27.450 1.00 42.28 82 ARG A CA 1
ATOM 657 C C . ARG A 1 82 ? 4.179 8.546 -28.250 1.00 42.28 82 ARG A C 1
ATOM 659 O O . ARG A 1 82 ? 3.450 7.561 -28.196 1.00 42.28 82 ARG A O 1
ATOM 666 N N . GLY A 1 83 ? 3.908 9.659 -28.914 1.00 35.78 83 GLY A N 1
ATOM 667 C CA . GLY A 1 83 ? 2.934 9.855 -29.979 1.00 35.78 83 GLY A CA 1
ATOM 668 C C . GLY A 1 83 ? 3.509 10.926 -30.883 1.00 35.78 83 GLY A C 1
ATOM 669 O O . GLY A 1 83 ? 3.929 11.957 -30.309 1.00 35.78 83 GLY A O 1
#

pLDDT: mean 71.92, std 10.21, range [35.78, 85.38]

Secondary structure (DSSP, 8-state):
--HHHHHHHHHHHHHHHHHHHHHHHS-HHHHHHHHHHHHHHHHHHHHHHH---SHHHHHHHHHHHHHHHHHHHHHHHTTTT--

Sequence (83 aa):
MSQQCAQVAKAANSMLACIRNSMASRSREVIMPMYSALLRPYLEYCVKFWAPHYKKDIELLERVQRRATKLVRGLENSSMRRG

Foldseek 3Di:
DPPVLVVLLVVLVVVLVVLVVVVVVDDLVVSVVVLCVPVVCSLVVCCVVCVPPDPVSVVSSVVSVVSSVVVVVVSVVVVVPPD

Radius of gyration: 14.19 Å; chains: 1; bounding box: 30×21×46 Å

Organism: NCBI:txid1758121